Protein AF-A0A2N4YNP1-F1 (afdb_monomer)

pLDDT: mean 86.55, std 8.34, range [51.91, 95.19]

Solvent-accessible surface area (backbone atoms only — not comparable to full-atom values): 9401 Å² total; per-residue (Å²): 112,72,66,59,54,51,52,52,51,50,53,48,50,64,63,53,69,54,46,62,66,51,52,54,50,42,49,60,55,68,39,53,79,92,47,35,65,60,54,50,50,55,60,58,51,47,57,61,53,46,54,65,52,46,55,60,52,50,50,53,39,39,75,73,71,36,68,71,49,44,59,53,51,57,50,49,51,50,50,52,50,49,56,52,43,68,77,73,60,54,80,38,59,90,70,33,84,88,54,56,68,72,58,35,53,51,47,55,52,52,47,50,51,53,53,52,51,51,45,70,78,44,61,81,65,88,67,52,73,66,57,58,73,65,32,67,69,56,47,50,53,52,52,51,50,50,53,49,53,53,50,52,53,51,47,66,69,43,49,69,68,73,77,106

Secondary structure (DSSP, 8-state):
-HHHHHHHHHHHHHHHHTHHHHHHHHHHHHS-HHHHHHHHHHHHHHHHHHHHHHHHHHHHHHHHH-HHHHHHHHHHHHHHHHHHHHHH--SSGGG-TTS-HHHHHHHHHHHHHHHHHHHHHS------HHHHHH-HHHHHHHHHHHHHHHHHHHHHHHHHHH--

Structure (mmCIF, N/CA/C/O backbone):
data_AF-A0A2N4YNP1-F1
#
_entry.id   AF-A0A2N4YNP1-F1
#
loop_
_atom_site.group_PDB
_atom_site.id
_atom_site.type_symbol
_atom_site.label_atom_id
_atom_site.label_alt_id
_atom_site.label_comp_id
_atom_site.label_asym_id
_atom_site.label_entity_id
_atom_site.label_seq_id
_atom_site.pdbx_PDB_ins_code
_atom_site.Cartn_x
_atom_site.Cartn_y
_atom_site.Cartn_z
_atom_site.occupancy
_atom_site.B_iso_or_equiv
_atom_site.auth_seq_id
_atom_site.auth_comp_id
_atom_site.auth_asym_id
_atom_site.auth_atom_id
_atom_site.pdbx_PDB_model_num
ATOM 1 N N . HIS A 1 1 ? 13.996 14.855 -24.356 1.00 61.34 1 HIS A N 1
ATOM 2 C CA . HIS A 1 1 ? 13.942 13.523 -23.713 1.00 61.34 1 HIS A CA 1
ATOM 3 C C . HIS A 1 1 ? 13.985 13.562 -22.180 1.00 61.34 1 HIS A C 1
ATOM 5 O O . HIS A 1 1 ? 13.139 12.921 -21.575 1.00 61.34 1 HIS A O 1
ATOM 11 N N . GLN A 1 2 ? 14.869 14.330 -21.522 1.00 72.69 2 GLN A N 1
ATOM 12 C CA . GLN A 1 2 ? 14.947 14.364 -20.042 1.00 72.69 2 GLN A CA 1
ATOM 13 C C . GLN A 1 2 ? 13.649 14.828 -19.347 1.00 72.69 2 GLN A C 1
ATOM 15 O O . GLN A 1 2 ? 13.203 14.196 -18.394 1.00 72.69 2 GLN A O 1
ATOM 20 N N . TYR A 1 3 ? 12.981 15.860 -19.873 1.00 86.31 3 TYR A N 1
ATOM 21 C CA . TYR A 1 3 ? 11.706 16.338 -19.318 1.00 86.31 3 TYR A CA 1
ATOM 22 C C . TYR A 1 3 ? 10.556 15.326 -19.438 1.00 86.31 3 TYR A C 1
ATOM 24 O O . TYR A 1 3 ? 9.701 15.280 -18.565 1.00 86.31 3 TYR A O 1
ATOM 32 N N . GLN A 1 4 ? 10.548 14.479 -20.476 1.00 83.06 4 GLN A N 1
ATOM 33 C CA . GLN A 1 4 ? 9.508 13.455 -20.652 1.00 83.06 4 GLN A CA 1
ATOM 34 C C . GLN A 1 4 ? 9.578 12.404 -19.537 1.00 83.06 4 GLN A C 1
ATOM 36 O O . GLN A 1 4 ? 8.555 12.053 -18.961 1.00 83.06 4 GLN A O 1
ATOM 41 N N . LEU A 1 5 ? 10.787 11.959 -19.181 1.00 83.44 5 LEU A N 1
ATOM 42 C CA . LEU A 1 5 ? 10.996 11.012 -18.082 1.00 83.44 5 LEU A CA 1
ATOM 43 C C . LEU A 1 5 ? 10.641 11.623 -16.722 1.00 83.44 5 LEU A C 1
ATOM 45 O O . LEU A 1 5 ? 10.040 10.947 -15.893 1.00 83.44 5 LEU A O 1
ATOM 49 N N . LEU A 1 6 ? 10.969 12.901 -16.502 1.00 88.00 6 LEU A N 1
ATOM 50 C CA . LEU A 1 6 ? 10.609 13.609 -15.270 1.00 88.00 6 LEU A CA 1
ATOM 51 C C . LEU A 1 6 ? 9.091 13.730 -15.103 1.00 88.00 6 LEU A C 1
ATOM 53 O O . LEU A 1 6 ? 8.579 13.449 -14.023 1.00 88.00 6 LEU A O 1
ATOM 57 N N . VAL A 1 7 ? 8.373 14.096 -16.169 1.00 90.19 7 VAL A N 1
ATOM 58 C CA . VAL A 1 7 ? 6.905 14.187 -16.150 1.00 90.19 7 VAL A CA 1
ATOM 59 C C . VAL A 1 7 ? 6.278 12.822 -15.879 1.00 90.19 7 VAL A C 1
ATOM 61 O O . VAL A 1 7 ? 5.427 12.713 -15.001 1.00 90.19 7 VAL A O 1
ATOM 64 N N . LEU A 1 8 ? 6.729 11.770 -16.570 1.00 86.31 8 LEU A N 1
ATOM 65 C CA . LEU A 1 8 ? 6.234 10.411 -16.334 1.00 86.31 8 LEU A CA 1
ATOM 66 C C . LEU A 1 8 ? 6.476 9.961 -14.889 1.00 86.31 8 LEU A C 1
ATOM 68 O O . LEU A 1 8 ? 5.580 9.409 -14.259 1.00 86.31 8 LEU A O 1
ATOM 72 N N . ARG A 1 9 ? 7.659 10.249 -14.337 1.00 87.50 9 ARG A N 1
ATOM 73 C CA . ARG A 1 9 ? 8.010 9.897 -12.956 1.00 87.50 9 ARG A CA 1
ATOM 74 C C . ARG A 1 9 ? 7.192 10.676 -11.928 1.00 87.50 9 ARG A C 1
ATOM 76 O O . ARG A 1 9 ? 6.829 10.119 -10.898 1.00 87.50 9 ARG A O 1
ATOM 83 N N . PHE A 1 10 ? 6.878 11.938 -12.212 1.00 90.19 10 PHE A N 1
ATOM 84 C CA . PHE A 1 10 ? 5.992 12.738 -11.373 1.00 90.19 10 PHE A CA 1
ATOM 85 C C . PHE A 1 10 ? 4.567 12.177 -11.365 1.00 90.19 10 PHE A C 1
ATOM 87 O O . PHE A 1 10 ? 4.009 11.971 -10.292 1.00 90.19 10 PHE A O 1
ATOM 94 N N . ILE A 1 11 ? 4.001 11.880 -12.540 1.00 90.38 11 ILE A N 1
ATOM 95 C CA . ILE A 1 11 ? 2.654 11.301 -12.654 1.00 90.38 11 ILE A CA 1
ATOM 96 C C . ILE A 1 11 ? 2.590 9.966 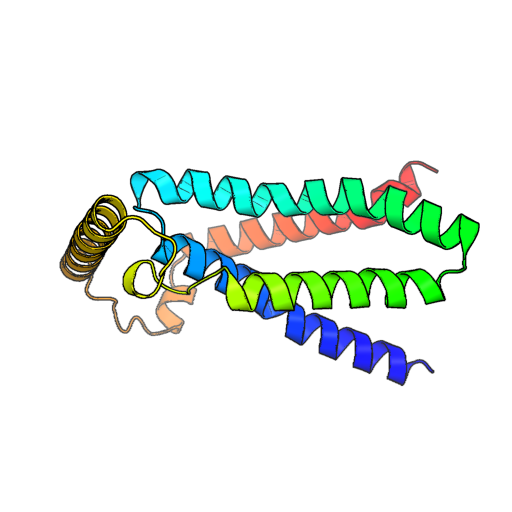-11.914 1.00 90.38 11 ILE A C 1
ATOM 98 O O . ILE A 1 11 ? 1.686 9.771 -11.110 1.00 90.38 11 ILE A O 1
ATOM 102 N N . LEU A 1 12 ? 3.582 9.094 -12.123 1.00 87.38 12 LEU A N 1
ATOM 103 C CA . LEU A 1 12 ? 3.664 7.811 -11.430 1.00 87.38 12 LEU A CA 1
ATOM 104 C C . LEU A 1 12 ? 3.684 7.999 -9.907 1.00 87.38 12 LEU A C 1
ATOM 106 O O . LEU A 1 12 ? 2.890 7.383 -9.206 1.00 87.38 12 LEU A O 1
ATOM 110 N N . GLY A 1 13 ? 4.520 8.911 -9.401 1.00 86.94 13 GLY A N 1
ATOM 111 C CA . GLY A 1 13 ? 4.590 9.194 -7.967 1.00 86.94 13 GLY A CA 1
ATOM 112 C C . GLY A 1 13 ? 3.275 9.724 -7.388 1.00 86.94 13 GLY A C 1
ATOM 113 O O . GLY A 1 13 ? 2.882 9.330 -6.292 1.00 86.94 13 GLY A O 1
ATOM 114 N N . VAL A 1 14 ? 2.562 10.580 -8.125 1.00 89.00 14 VAL A N 1
ATOM 115 C CA . VAL A 1 14 ? 1.234 11.069 -7.717 1.00 89.00 14 VAL A CA 1
ATOM 116 C C . VAL A 1 14 ? 0.208 9.933 -7.703 1.00 89.00 14 VAL A C 1
ATOM 118 O O . VAL A 1 14 ? -0.598 9.860 -6.777 1.00 89.00 14 VAL A O 1
ATOM 121 N N . SER A 1 15 ? 0.245 9.037 -8.690 1.00 85.50 15 SER A N 1
ATOM 122 C CA . SER A 1 15 ? -0.650 7.878 -8.761 1.00 85.50 15 SER A CA 1
ATOM 123 C C . SER A 1 15 ? -0.394 6.864 -7.640 1.00 85.50 15 SER A C 1
ATOM 125 O O . SER A 1 15 ? -1.346 6.375 -7.036 1.00 85.50 15 SER A O 1
ATOM 127 N N . GLU A 1 16 ? 0.866 6.568 -7.324 1.00 86.06 16 GLU A N 1
ATOM 128 C CA . GLU A 1 16 ? 1.235 5.569 -6.310 1.00 86.06 16 GLU A CA 1
ATOM 129 C C . GLU A 1 16 ? 1.111 6.093 -4.874 1.00 86.06 16 GLU A C 1
ATOM 131 O O . GLU A 1 16 ? 0.778 5.334 -3.963 1.00 86.06 16 GLU A O 1
ATOM 136 N N . GLY A 1 17 ? 1.329 7.394 -4.649 1.00 85.06 17 GLY A N 1
ATOM 137 C CA . GLY A 1 17 ? 1.402 7.966 -3.300 1.00 85.06 17 GLY A CA 1
ATOM 138 C C . GLY A 1 17 ? 0.134 7.779 -2.459 1.00 85.06 17 GLY A C 1
ATOM 139 O O . GLY A 1 17 ? 0.210 7.659 -1.236 1.00 85.06 17 GLY A O 1
ATOM 140 N N . GLY A 1 18 ? -1.036 7.716 -3.100 1.00 84.94 18 GLY A N 1
ATOM 141 C CA . GLY A 1 18 ? -2.316 7.482 -2.427 1.00 84.94 18 GLY A CA 1
ATOM 142 C C . GLY A 1 18 ? -2.671 6.008 -2.222 1.00 84.94 18 GLY A C 1
ATOM 143 O O . GLY A 1 18 ? -3.587 5.708 -1.460 1.00 84.94 18 GLY A O 1
ATOM 144 N N . MET A 1 19 ? -1.969 5.075 -2.868 1.00 87.00 19 MET A N 1
ATOM 145 C CA . MET A 1 19 ? -2.391 3.674 -2.932 1.00 87.00 19 MET A CA 1
ATOM 146 C C . MET A 1 19 ? -2.403 3.010 -1.553 1.00 87.00 19 MET A C 1
ATOM 148 O O . MET A 1 19 ? -3.399 2.407 -1.159 1.00 87.00 19 MET A O 1
ATOM 152 N N . LEU A 1 20 ? -1.318 3.150 -0.790 1.00 86.69 20 LEU A N 1
ATOM 153 C CA . LEU A 1 20 ? -1.200 2.508 0.516 1.00 86.69 20 LEU A CA 1
ATOM 154 C C . LEU A 1 20 ? -2.257 2.982 1.534 1.00 86.69 20 LEU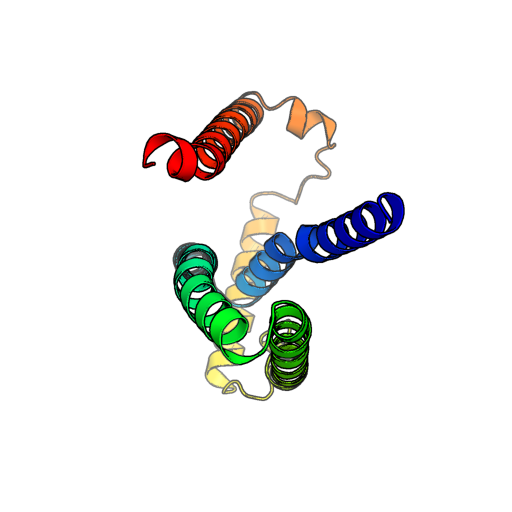 A C 1
ATOM 156 O O . LEU A 1 20 ? -2.930 2.124 2.110 1.00 86.69 20 LEU A O 1
ATOM 160 N N . PRO A 1 21 ? -2.472 4.295 1.762 1.00 87.50 21 PRO A N 1
ATOM 161 C CA . PRO A 1 21 ? -3.517 4.736 2.684 1.00 87.50 21 PRO A CA 1
ATOM 162 C C . PRO A 1 21 ? -4.926 4.361 2.202 1.00 87.50 21 PRO A C 1
ATOM 164 O O . PRO A 1 21 ? -5.778 4.059 3.039 1.00 87.50 21 PRO A O 1
ATOM 167 N N . VAL A 1 22 ? -5.173 4.317 0.886 1.00 89.75 22 VAL A N 1
ATOM 168 C CA . VAL A 1 22 ? -6.451 3.844 0.326 1.00 89.75 22 VAL A CA 1
ATOM 169 C C . VAL A 1 22 ? -6.677 2.372 0.667 1.00 89.75 22 VAL A C 1
ATOM 171 O O . VAL A 1 22 ? -7.708 2.042 1.250 1.00 89.75 22 VAL A O 1
ATOM 174 N N . VAL A 1 23 ? -5.701 1.499 0.403 1.00 90.31 23 VAL A N 1
ATOM 175 C CA . VAL A 1 23 ? -5.812 0.059 0.697 1.00 90.31 23 VAL A CA 1
ATOM 176 C C . VAL A 1 23 ? -5.997 -0.188 2.193 1.00 90.31 23 VAL A C 1
ATOM 178 O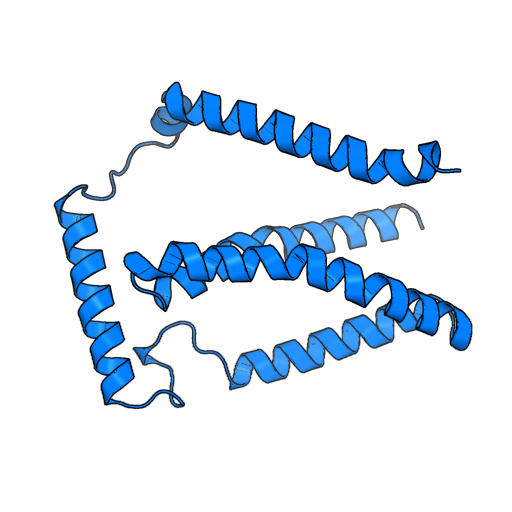 O . VAL A 1 23 ? -6.893 -0.934 2.582 1.00 90.31 23 VAL A O 1
ATOM 181 N N . LEU A 1 24 ? -5.213 0.470 3.052 1.00 90.12 24 LEU A N 1
ATOM 182 C CA . LEU A 1 24 ? -5.352 0.325 4.506 1.00 90.12 24 LEU A CA 1
ATOM 183 C C . LEU A 1 24 ? -6.725 0.800 5.002 1.00 90.12 24 LEU A C 1
ATOM 185 O O . LEU A 1 24 ? -7.318 0.171 5.880 1.00 90.12 24 LEU A O 1
ATOM 189 N N . THR A 1 25 ? -7.263 1.869 4.411 1.00 89.69 25 THR A N 1
ATOM 190 C CA . THR A 1 25 ? -8.615 2.347 4.725 1.00 89.69 25 THR A CA 1
ATOM 191 C C . THR A 1 25 ? -9.670 1.335 4.287 1.00 89.69 25 THR A C 1
ATOM 193 O O . THR A 1 25 ? -10.558 1.014 5.078 1.00 89.69 25 THR A O 1
ATOM 196 N N . MET A 1 26 ? -9.561 0.779 3.077 1.00 90.69 26 MET A N 1
ATOM 197 C CA . MET A 1 26 ? -10.464 -0.278 2.608 1.00 90.69 26 MET A CA 1
ATOM 198 C C . MET A 1 26 ? -10.428 -1.487 3.544 1.00 90.69 26 MET A C 1
ATOM 200 O O . MET A 1 26 ? -11.473 -1.934 4.001 1.00 90.69 26 MET A O 1
ATOM 204 N N . VAL A 1 27 ? -9.245 -1.965 3.931 1.00 91.44 27 VAL A N 1
ATOM 205 C CA . VAL A 1 27 ? -9.112 -3.086 4.876 1.00 91.44 27 VAL A CA 1
ATOM 206 C C . VAL A 1 27 ? -9.752 -2.750 6.230 1.00 91.44 27 VAL A C 1
ATOM 208 O O . VAL A 1 27 ? -10.516 -3.552 6.764 1.00 91.44 27 VAL A O 1
ATOM 211 N N . SER A 1 28 ? -9.551 -1.539 6.754 1.00 88.94 28 SER A N 1
ATOM 212 C CA . SER A 1 28 ? -10.191 -1.100 8.007 1.00 88.94 28 SER A CA 1
ATOM 213 C C . SER A 1 28 ? -11.721 -1.011 7.942 1.00 88.94 28 SER A C 1
ATOM 215 O O . SER A 1 28 ? -12.392 -1.073 8.970 1.00 88.94 28 SER A O 1
ATOM 217 N N . ASN A 1 29 ? -12.295 -0.882 6.742 1.00 89.56 29 ASN A N 1
ATOM 218 C CA . ASN A 1 29 ? -13.744 -0.886 6.539 1.00 89.56 29 ASN A CA 1
ATOM 219 C C . ASN A 1 29 ? -14.345 -2.294 6.505 1.00 89.56 29 ASN A C 1
ATOM 221 O O . ASN A 1 29 ? -15.567 -2.416 6.592 1.00 89.56 29 ASN A O 1
ATOM 225 N N . TRP A 1 30 ? -13.516 -3.325 6.361 1.00 90.00 30 TRP A N 1
ATOM 226 C CA . TRP A 1 30 ? -13.945 -4.707 6.162 1.00 90.00 30 TRP A CA 1
ATOM 227 C C . TRP A 1 30 ? -13.597 -5.629 7.333 1.00 90.00 30 TRP A C 1
ATOM 229 O O . TRP A 1 30 ? -14.324 -6.591 7.572 1.00 90.00 30 TRP A O 1
ATOM 239 N N . PHE A 1 31 ? -12.534 -5.332 8.086 1.00 91.00 31 PHE A N 1
ATOM 240 C CA . PHE A 1 31 ? -12.044 -6.191 9.166 1.00 91.00 31 PHE A CA 1
ATOM 241 C C . PHE A 1 31 ? -12.256 -5.571 10.556 1.00 91.00 31 PHE A C 1
ATOM 243 O O . PHE A 1 31 ? -11.872 -4.417 10.762 1.00 91.00 31 PHE A O 1
ATOM 250 N N . PRO A 1 32 ? -12.797 -6.332 11.531 1.00 90.06 32 PRO A N 1
ATOM 251 C CA . PRO A 1 32 ? -12.839 -5.924 12.935 1.00 90.06 32 PRO A CA 1
ATOM 252 C C . PRO A 1 32 ? -11.441 -5.700 13.519 1.00 90.06 32 PRO A C 1
ATOM 254 O O . PRO A 1 32 ? -10.460 -6.308 13.076 1.00 90.06 32 PRO A O 1
ATOM 257 N N . GLU A 1 33 ? -11.342 -4.897 14.576 1.00 87.12 33 GLU A N 1
ATOM 258 C CA . GLU A 1 33 ? -10.067 -4.493 15.191 1.00 87.12 33 GLU A CA 1
ATOM 259 C C . GLU A 1 33 ? -9.174 -5.676 15.598 1.00 87.12 33 GLU A C 1
ATOM 261 O O . GLU A 1 33 ? -7.955 -5.635 15.419 1.00 87.12 33 GLU A O 1
ATOM 266 N N . LYS A 1 34 ? -9.782 -6.772 16.063 1.00 88.38 34 LYS A N 1
ATOM 267 C CA . LYS A 1 34 ? -9.072 -8.004 16.451 1.00 88.38 34 LYS A CA 1
ATOM 268 C C . LYS A 1 34 ? -8.333 -8.677 15.293 1.00 88.38 34 LYS A C 1
ATOM 270 O O . LYS A 1 34 ? -7.345 -9.370 15.522 1.00 88.38 34 LYS A O 1
ATOM 275 N N . GLU A 1 35 ? -8.808 -8.498 14.065 1.0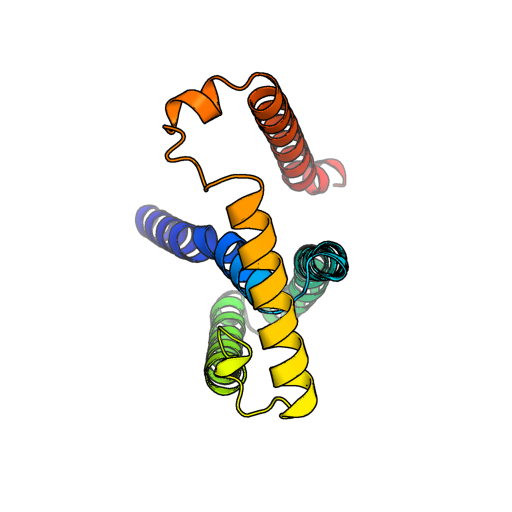0 90.31 35 GLU A N 1
ATOM 276 C CA . GLU A 1 35 ? -8.249 -9.136 12.869 1.00 90.31 35 GLU A CA 1
ATOM 277 C C . GLU A 1 35 ? -7.494 -8.157 11.967 1.00 90.31 35 GLU A C 1
ATOM 279 O O . GLU A 1 35 ? -6.692 -8.581 11.130 1.00 90.31 35 GLU A O 1
ATOM 284 N N . LEU A 1 36 ? -7.694 -6.853 12.176 1.00 90.19 36 LEU A N 1
ATOM 285 C CA . LEU A 1 36 ? -7.126 -5.785 11.361 1.00 90.19 36 LEU A CA 1
ATOM 286 C C . LEU A 1 36 ? -5.594 -5.849 11.284 1.00 90.19 36 LEU A C 1
ATOM 288 O O . LEU A 1 36 ? -5.019 -5.663 10.215 1.00 90.19 36 LEU A O 1
ATOM 292 N N . GLY A 1 37 ? -4.923 -6.180 12.393 1.00 89.50 37 GLY A N 1
ATOM 293 C CA . GLY A 1 37 ? -3.466 -6.346 12.414 1.00 89.50 37 GLY A CA 1
ATOM 294 C C . GLY A 1 37 ? -2.978 -7.465 11.487 1.00 89.50 37 GLY A C 1
ATOM 295 O O . GLY A 1 37 ? -2.003 -7.288 10.758 1.00 89.50 37 GLY A O 1
ATOM 296 N N . ARG A 1 38 ? -3.692 -8.598 11.454 1.00 91.81 38 ARG A N 1
ATOM 297 C CA . ARG A 1 38 ? -3.379 -9.725 10.563 1.00 91.81 38 ARG A CA 1
ATOM 298 C C . ARG A 1 38 ? -3.665 -9.369 9.106 1.00 91.81 38 ARG A C 1
ATOM 300 O O . ARG A 1 38 ? -2.849 -9.675 8.243 1.00 91.81 38 ARG A O 1
ATOM 307 N N . ALA A 1 39 ? -4.783 -8.698 8.837 1.00 92.06 39 ALA A N 1
ATOM 308 C CA . ALA A 1 39 ? -5.125 -8.242 7.492 1.00 92.06 39 ALA A CA 1
ATOM 309 C C . ALA A 1 39 ? -4.075 -7.256 6.944 1.00 92.06 39 ALA A C 1
ATOM 311 O O . ALA A 1 39 ? -3.590 -7.426 5.826 1.00 92.06 39 ALA A O 1
ATOM 312 N N . ASN A 1 40 ? -3.631 -6.296 7.759 1.00 91.44 40 ASN A N 1
ATOM 313 C CA . ASN A 1 40 ? -2.564 -5.365 7.385 1.00 91.44 40 ASN A CA 1
ATOM 314 C C . ASN A 1 40 ? -1.226 -6.078 7.141 1.00 91.44 40 ASN A C 1
ATOM 316 O O . ASN A 1 40 ? -0.509 -5.717 6.211 1.00 91.44 40 ASN A O 1
ATOM 320 N N . ALA A 1 41 ? -0.895 -7.109 7.925 1.00 91.12 41 ALA A N 1
ATOM 321 C CA . ALA A 1 41 ? 0.303 -7.911 7.684 1.00 91.12 41 ALA A CA 1
ATOM 322 C C . ALA A 1 41 ? 0.261 -8.599 6.309 1.00 91.12 41 ALA A C 1
ATOM 324 O O . ALA A 1 41 ? 1.254 -8.562 5.585 1.00 91.12 41 ALA A O 1
ATOM 325 N N . PHE A 1 42 ? -0.891 -9.149 5.907 1.00 92.00 42 PHE A N 1
ATOM 326 C CA . PHE A 1 42 ? -1.066 -9.703 4.560 1.00 92.00 42 PHE A CA 1
ATOM 327 C C . PHE A 1 42 ? -0.894 -8.645 3.465 1.00 92.00 42 PHE A C 1
ATOM 329 O O . PHE A 1 42 ? -0.206 -8.913 2.483 1.00 92.00 42 PHE A O 1
ATOM 336 N N . VAL A 1 43 ? -1.440 -7.433 3.643 1.00 90.88 43 VAL A N 1
ATOM 337 C CA . VAL A 1 43 ? -1.229 -6.321 2.694 1.00 90.88 43 VAL A CA 1
ATOM 338 C C . VAL A 1 43 ? 0.260 -6.030 2.509 1.00 90.88 43 VAL A C 1
ATOM 340 O O . VAL A 1 43 ? 0.735 -5.912 1.382 1.00 90.88 43 VAL A O 1
ATOM 343 N N . MET A 1 44 ? 1.012 -5.964 3.609 1.00 89.75 44 MET A N 1
ATOM 344 C CA . MET A 1 44 ? 2.449 -5.679 3.574 1.00 89.75 44 MET A CA 1
ATOM 345 C C . MET A 1 44 ? 3.260 -6.809 2.930 1.00 89.75 44 MET A C 1
ATOM 347 O O . MET A 1 44 ? 4.261 -6.536 2.272 1.00 89.75 44 MET A O 1
ATOM 351 N N . MET A 1 45 ? 2.826 -8.068 3.058 1.00 91.94 45 MET A N 1
ATOM 352 C CA . MET A 1 45 ? 3.485 -9.216 2.419 1.00 91.94 45 MET A CA 1
ATOM 353 C C . MET A 1 45 ? 3.417 -9.180 0.888 1.00 91.94 45 MET A C 1
ATOM 355 O O . MET A 1 45 ? 4.291 -9.748 0.233 1.00 91.94 45 MET A O 1
ATOM 359 N N . PHE A 1 46 ? 2.432 -8.501 0.291 1.00 89.12 46 PHE A N 1
ATOM 360 C CA . PHE A 1 46 ? 2.352 -8.409 -1.168 1.00 89.12 46 PHE A CA 1
ATOM 361 C C . PHE A 1 46 ? 3.498 -7.606 -1.786 1.00 89.12 46 PHE A C 1
ATOM 363 O O . PHE A 1 46 ? 3.867 -7.893 -2.920 1.00 89.12 46 PHE A O 1
ATOM 370 N N . ALA A 1 47 ? 4.101 -6.655 -1.065 1.00 86.50 47 ALA A N 1
ATOM 371 C CA . ALA A 1 47 ? 5.225 -5.873 -1.581 1.00 86.50 47 ALA A CA 1
ATOM 372 C C . ALA A 1 47 ? 6.454 -6.747 -1.935 1.00 86.50 47 ALA A C 1
ATOM 374 O O . ALA A 1 47 ? 6.875 -6.729 -3.096 1.00 86.50 47 ALA A O 1
ATOM 375 N N . PRO A 1 48 ? 7.014 -7.564 -1.015 1.00 88.44 48 PRO A N 1
ATOM 376 C CA . PRO A 1 48 ? 8.129 -8.447 -1.352 1.00 88.44 48 PRO A CA 1
ATOM 377 C C . PRO A 1 48 ? 7.728 -9.557 -2.330 1.00 88.44 48 PRO A C 1
ATOM 379 O O . PRO A 1 48 ? 8.512 -9.881 -3.219 1.00 88.44 48 PRO A O 1
ATOM 382 N N . LEU A 1 49 ? 6.515 -10.112 -2.223 1.00 91.19 49 LEU A N 1
ATOM 383 C CA . LEU A 1 49 ? 6.036 -11.136 -3.161 1.00 91.19 49 LEU A CA 1
ATOM 384 C C . LEU A 1 49 ? 5.924 -10.596 -4.589 1.00 91.19 49 LEU A C 1
ATOM 386 O O . LEU A 1 49 ? 6.347 -11.261 -5.532 1.00 91.19 49 LEU A O 1
ATOM 390 N N . GLY A 1 50 ? 5.406 -9.376 -4.740 1.00 88.56 50 GLY A N 1
ATOM 391 C CA . GLY A 1 50 ? 5.361 -8.668 -6.011 1.00 88.56 50 GLY A CA 1
ATOM 392 C C . GLY A 1 50 ? 6.761 -8.511 -6.587 1.00 88.56 50 GLY A C 1
ATOM 393 O O . GLY A 1 50 ? 7.009 -8.960 -7.696 1.00 88.56 50 GLY A O 1
ATOM 394 N N . GLY A 1 51 ? 7.713 -7.990 -5.807 1.00 86.56 51 GLY A N 1
ATOM 395 C CA . GLY A 1 51 ? 9.106 -7.864 -6.250 1.00 86.56 51 GLY A CA 1
ATOM 396 C C . GLY A 1 51 ? 9.738 -9.194 -6.689 1.00 86.56 51 GLY A C 1
ATOM 397 O O . GLY A 1 51 ? 10.389 -9.254 -7.733 1.00 86.56 51 GLY A O 1
ATOM 398 N N . MET A 1 52 ? 9.502 -10.271 -5.933 1.00 90.94 52 MET A N 1
ATOM 399 C CA . MET A 1 52 ? 10.008 -11.615 -6.243 1.00 90.94 52 MET A CA 1
ATOM 400 C C . MET A 1 52 ? 9.435 -12.194 -7.540 1.00 90.94 52 MET A C 1
ATOM 402 O O . MET A 1 52 ? 10.152 -12.893 -8.251 1.00 90.94 52 MET A O 1
ATOM 406 N N . LEU A 1 53 ? 8.162 -11.929 -7.846 1.00 90.56 53 LEU A N 1
ATOM 407 C CA . LEU A 1 53 ? 7.505 -12.423 -9.060 1.00 90.56 53 LEU A CA 1
ATOM 408 C C . LEU A 1 53 ? 7.789 -11.532 -10.270 1.00 90.56 53 LEU A C 1
ATOM 410 O O . LEU A 1 53 ? 8.038 -12.042 -11.362 1.00 90.56 53 LEU A O 1
ATOM 414 N N . THR A 1 54 ? 7.791 -10.214 -10.080 1.00 89.31 54 THR A N 1
ATOM 415 C CA . THR A 1 54 ? 8.009 -9.246 -11.154 1.00 89.31 54 THR A CA 1
ATOM 416 C C . THR A 1 54 ? 9.413 -9.385 -11.731 1.00 89.31 54 THR A C 1
ATOM 418 O O . THR A 1 54 ? 9.550 -9.441 -12.946 1.00 89.31 54 THR A O 1
ATOM 421 N N . ALA A 1 55 ? 10.460 -9.559 -10.915 1.00 87.31 55 ALA A N 1
ATOM 422 C CA . ALA A 1 55 ? 11.833 -9.611 -11.432 1.00 87.31 55 ALA A CA 1
ATOM 423 C C . ALA A 1 55 ? 12.089 -10.733 -12.479 1.00 87.31 55 ALA A C 1
ATOM 425 O O . ALA A 1 55 ? 12.587 -10.417 -13.565 1.00 87.31 55 ALA A O 1
ATOM 426 N N . PRO A 1 56 ? 11.728 -12.014 -12.246 1.00 91.38 56 PRO A N 1
ATOM 427 C CA . PRO A 1 56 ? 11.836 -13.063 -13.263 1.00 91.38 56 PRO A CA 1
ATOM 428 C C . PRO A 1 56 ? 10.922 -12.841 -14.470 1.00 91.38 56 PRO A C 1
ATOM 430 O O . PRO A 1 56 ? 11.342 -13.084 -15.602 1.00 91.38 56 PRO A O 1
ATOM 433 N N . VAL A 1 57 ? 9.689 -12.374 -14.245 1.00 91.62 57 VAL A N 1
ATOM 434 C CA . VAL A 1 57 ? 8.711 -12.130 -15.317 1.00 91.62 57 VAL A CA 1
ATOM 435 C C . VAL A 1 57 ? 9.211 -11.033 -16.253 1.00 91.62 57 VAL A C 1
ATOM 437 O O . VAL A 1 57 ? 9.285 -11.246 -17.464 1.00 91.62 57 VAL A O 1
ATOM 440 N N . SER A 1 58 ? 9.642 -9.899 -15.704 1.00 90.75 58 SER A N 1
ATOM 441 C CA . SER A 1 58 ? 10.250 -8.807 -16.460 1.00 90.75 58 SER A CA 1
ATOM 442 C C . SER A 1 58 ? 11.504 -9.278 -17.205 1.00 90.75 58 SER A C 1
ATOM 444 O O . SER A 1 58 ? 11.673 -8.958 -18.381 1.00 90.75 58 SER A O 1
ATOM 446 N N . GLY A 1 59 ? 12.359 -10.088 -16.566 1.00 90.38 59 GLY A N 1
ATOM 447 C CA . GLY A 1 59 ? 13.550 -10.664 -17.198 1.00 90.38 59 GLY A CA 1
ATOM 448 C C . GLY A 1 59 ? 13.226 -11.556 -18.402 1.00 90.38 59 GLY A C 1
ATOM 449 O O . GLY A 1 59 ? 13.849 -11.419 -19.455 1.00 90.38 59 GLY A O 1
ATOM 450 N N . ALA A 1 60 ? 12.216 -12.420 -18.280 1.00 92.00 60 ALA A N 1
ATOM 451 C CA . ALA A 1 60 ? 11.759 -13.286 -19.365 1.00 92.00 60 ALA A CA 1
ATOM 452 C C . ALA A 1 60 ? 11.161 -12.488 -20.536 1.00 92.00 60 ALA A C 1
ATOM 454 O O . ALA A 1 60 ? 11.453 -12.785 -21.695 1.00 92.00 60 ALA A O 1
ATOM 455 N N . ILE A 1 61 ? 10.370 -11.447 -20.247 1.00 92.88 61 ILE A N 1
ATOM 456 C CA . ILE A 1 61 ? 9.789 -10.568 -21.274 1.00 92.88 61 ILE A CA 1
ATOM 457 C C . ILE A 1 61 ? 10.893 -9.837 -22.041 1.00 92.88 61 ILE A C 1
ATOM 459 O O . ILE A 1 61 ? 10.886 -9.840 -23.272 1.00 92.88 61 ILE A O 1
ATOM 463 N N . ILE A 1 62 ? 11.860 -9.246 -21.332 1.00 93.31 62 ILE A N 1
ATOM 464 C CA . ILE A 1 62 ? 12.978 -8.527 -21.957 1.00 93.31 62 ILE A CA 1
ATOM 465 C C . ILE A 1 62 ? 13.790 -9.468 -22.851 1.00 93.31 62 ILE A C 1
ATOM 467 O O . ILE A 1 62 ? 14.122 -9.093 -23.973 1.00 93.31 62 ILE A O 1
ATOM 471 N N . ALA A 1 63 ? 14.072 -10.689 -22.384 1.00 91.56 63 ALA A N 1
ATOM 472 C CA . ALA A 1 63 ? 14.842 -11.673 -23.140 1.00 91.56 63 ALA A CA 1
ATOM 473 C C . ALA A 1 63 ? 14.146 -12.129 -24.436 1.00 91.56 63 ALA A C 1
ATOM 475 O O . ALA A 1 63 ? 14.829 -12.458 -25.404 1.00 91.56 63 ALA A O 1
ATOM 476 N N . ALA A 1 64 ? 12.810 -12.157 -24.462 1.00 93.06 64 ALA A N 1
ATOM 477 C CA . ALA A 1 64 ? 12.040 -12.658 -25.600 1.00 93.06 64 ALA A CA 1
ATOM 478 C C . ALA A 1 64 ? 11.561 -11.569 -26.576 1.00 93.06 64 ALA A C 1
ATOM 480 O O . ALA A 1 64 ? 11.490 -11.829 -27.776 1.00 93.06 64 ALA A O 1
ATOM 481 N N . LEU A 1 65 ? 11.176 -10.384 -26.083 1.00 85.88 65 LEU A N 1
ATOM 482 C CA . LEU A 1 65 ? 10.361 -9.430 -26.850 1.00 85.88 65 LEU A CA 1
ATOM 483 C C . LEU A 1 65 ? 10.899 -7.994 -26.915 1.00 85.88 65 LEU A C 1
ATOM 485 O O . LEU A 1 65 ? 10.471 -7.292 -27.826 1.00 85.88 65 LEU A O 1
ATOM 489 N N . ASP A 1 66 ? 11.822 -7.580 -26.030 1.00 91.31 66 ASP A N 1
ATOM 490 C CA . ASP A 1 66 ? 12.322 -6.200 -25.790 1.00 91.31 66 ASP A CA 1
ATOM 491 C C . ASP A 1 66 ? 11.682 -5.483 -24.576 1.00 91.31 66 ASP A C 1
ATOM 493 O O . ASP A 1 66 ? 10.563 -5.770 -24.148 1.00 91.31 66 ASP A O 1
ATOM 497 N N . TRP A 1 67 ? 12.387 -4.491 -24.022 1.00 89.88 67 TRP A N 1
ATOM 498 C CA . TRP A 1 67 ? 11.984 -3.724 -22.834 1.00 89.88 67 TRP A CA 1
ATOM 499 C C . TRP A 1 67 ? 10.691 -2.927 -23.033 1.00 89.88 67 TRP A C 1
ATOM 501 O O . TRP A 1 67 ? 9.979 -2.639 -22.074 1.00 89.88 67 TRP A O 1
ATOM 511 N N . ARG A 1 68 ? 10.353 -2.568 -24.276 1.00 91.25 68 ARG A N 1
ATOM 512 C CA . ARG A 1 68 ? 9.116 -1.835 -24.595 1.00 91.25 68 ARG A CA 1
ATOM 513 C C . ARG A 1 68 ? 7.875 -2.671 -24.290 1.00 91.25 68 ARG A C 1
ATOM 515 O O . ARG A 1 68 ? 6.863 -2.125 -23.858 1.00 91.25 68 ARG A O 1
ATOM 522 N N . TRP A 1 69 ? 7.960 -3.986 -24.495 1.00 91.81 69 TRP A N 1
ATOM 523 C CA . TRP A 1 69 ? 6.856 -4.910 -24.245 1.00 91.81 69 TRP A CA 1
ATOM 524 C C . TRP A 1 69 ? 6.586 -5.123 -22.765 1.00 91.81 69 TRP A C 1
ATOM 526 O O . TRP A 1 69 ? 5.444 -5.396 -22.416 1.00 91.81 69 TRP A O 1
ATOM 536 N N . LEU A 1 70 ? 7.578 -4.915 -21.897 1.00 90.56 70 LEU A N 1
ATOM 537 C CA . LEU A 1 70 ? 7.380 -4.917 -20.449 1.00 90.56 70 LEU A CA 1
ATOM 538 C C . LEU A 1 70 ? 6.309 -3.894 -20.059 1.00 90.56 70 LEU A C 1
ATOM 540 O O . LEU A 1 70 ? 5.309 -4.255 -19.450 1.00 90.56 70 LEU A O 1
ATOM 544 N N . PHE A 1 71 ? 6.445 -2.647 -20.519 1.00 87.81 71 PHE A N 1
ATOM 545 C CA . PHE A 1 71 ? 5.467 -1.592 -20.237 1.00 87.81 71 PHE A CA 1
ATOM 546 C C . PHE A 1 71 ? 4.074 -1.900 -20.798 1.00 87.81 71 PHE A C 1
ATOM 548 O O . PHE A 1 71 ? 3.070 -1.595 -20.157 1.00 87.81 71 PHE A O 1
ATOM 555 N N . ILE A 1 72 ? 4.000 -2.501 -21.989 1.00 91.75 72 ILE A N 1
ATOM 556 C CA . ILE A 1 72 ? 2.722 -2.840 -22.629 1.00 91.75 72 ILE A CA 1
ATOM 557 C C . ILE A 1 72 ? 2.035 -3.986 -21.883 1.00 91.75 72 ILE A C 1
ATOM 559 O O . ILE A 1 72 ? 0.851 -3.886 -21.577 1.00 91.75 72 ILE A O 1
ATOM 563 N N . ILE A 1 73 ? 2.763 -5.063 -21.585 1.00 92.00 73 ILE A N 1
ATOM 564 C CA . ILE A 1 73 ? 2.219 -6.263 -20.943 1.00 92.00 73 ILE A CA 1
ATOM 565 C C . ILE A 1 73 ? 1.847 -5.966 -19.492 1.00 92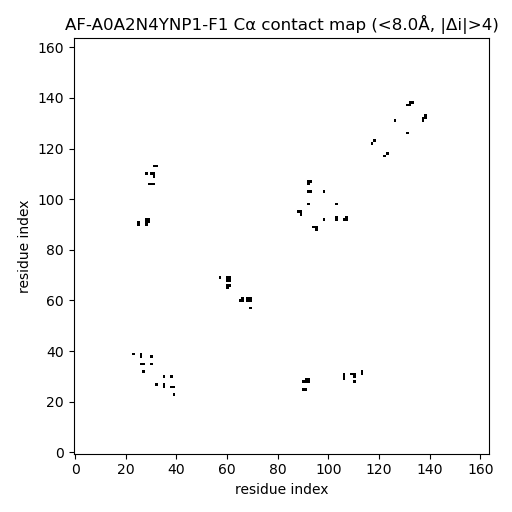.00 73 ILE A C 1
ATOM 567 O O . ILE A 1 73 ? 0.725 -6.264 -19.091 1.00 92.00 73 ILE A O 1
ATOM 571 N N . GLU A 1 74 ? 2.737 -5.344 -18.716 1.00 89.69 74 GLU A N 1
ATOM 572 C CA . GLU A 1 74 ? 2.456 -4.998 -17.318 1.00 89.69 74 GLU A CA 1
ATOM 573 C C . GLU A 1 74 ? 1.338 -3.952 -17.214 1.00 89.69 74 GLU A C 1
ATOM 575 O O . GLU A 1 74 ? 0.445 -4.077 -16.373 1.00 89.69 74 GLU A O 1
ATOM 580 N N . GLY A 1 75 ? 1.318 -2.964 -18.116 1.00 90.19 75 GLY A N 1
ATOM 581 C CA . GLY A 1 75 ? 0.240 -1.979 -18.193 1.00 90.19 75 GLY A CA 1
ATOM 582 C C . GLY A 1 75 ? -1.109 -2.608 -18.548 1.00 90.19 75 GLY A C 1
ATOM 583 O O . GLY A 1 75 ? -2.116 -2.323 -17.898 1.00 90.19 75 GLY A O 1
ATOM 584 N N . LEU A 1 76 ? -1.143 -3.508 -19.535 1.00 94.25 76 LEU A N 1
ATOM 585 C CA . LEU A 1 76 ? -2.368 -4.203 -19.932 1.00 94.25 76 LEU A CA 1
ATOM 586 C C . LEU A 1 76 ? -2.867 -5.145 -18.833 1.00 94.25 76 LEU A C 1
ATOM 588 O O . LEU A 1 76 ? -4.061 -5.160 -18.541 1.00 94.25 76 LEU A O 1
ATOM 592 N N . LEU A 1 77 ? -1.967 -5.894 -18.194 1.00 92.25 77 LEU A N 1
ATOM 593 C CA . LEU A 1 77 ? -2.309 -6.757 -17.067 1.00 92.25 77 LEU A CA 1
ATOM 594 C C . LEU A 1 77 ? -2.904 -5.939 -15.915 1.00 92.25 77 LEU A C 1
ATOM 596 O O . LEU A 1 77 ? -3.931 -6.323 -15.359 1.00 92.25 77 LEU A O 1
ATOM 600 N N . SER A 1 78 ? -2.320 -4.776 -15.619 1.00 91.00 78 SER A N 1
ATOM 601 C CA . SER A 1 78 ? -2.834 -3.853 -14.602 1.00 91.00 78 SER A CA 1
ATOM 602 C C . SER A 1 78 ? -4.234 -3.338 -14.945 1.00 91.00 78 SER A C 1
ATOM 604 O O . SER A 1 78 ? -5.093 -3.276 -14.069 1.00 91.00 78 SER A O 1
ATOM 606 N N . LEU A 1 79 ? -4.505 -3.028 -16.218 1.00 94.31 79 LEU A N 1
ATOM 607 C CA . LEU A 1 79 ? -5.843 -2.638 -16.678 1.00 94.31 79 LEU A CA 1
ATOM 608 C C . LEU A 1 79 ? -6.860 -3.774 -16.526 1.00 94.31 79 LEU A C 1
ATOM 610 O O . LEU A 1 79 ? -7.978 -3.532 -16.080 1.00 94.31 79 LEU A O 1
ATOM 614 N N . VAL A 1 80 ? -6.484 -5.011 -16.857 1.00 95.19 80 VAL A N 1
ATOM 615 C CA . VAL A 1 80 ? -7.357 -6.180 -16.664 1.00 95.19 80 VAL A CA 1
ATOM 616 C C . VAL A 1 80 ? -7.682 -6.364 -15.183 1.00 95.19 80 VAL A C 1
ATOM 618 O O . VAL A 1 80 ? -8.850 -6.514 -14.829 1.00 95.19 80 VAL A O 1
ATOM 621 N N . VAL A 1 81 ? -6.674 -6.292 -14.311 1.00 92.25 81 VAL A N 1
ATOM 622 C CA . VAL A 1 81 ? -6.868 -6.384 -12.856 1.00 92.25 81 VAL A CA 1
ATOM 623 C C . VAL A 1 81 ? -7.763 -5.255 -12.351 1.00 92.25 81 VAL A C 1
ATOM 625 O O . VAL A 1 81 ? -8.654 -5.518 -11.552 1.00 92.25 81 VAL A O 1
ATOM 628 N N . LEU A 1 82 ? -7.592 -4.028 -12.847 1.00 91.94 82 LEU A N 1
ATOM 629 C CA . LEU A 1 82 ? -8.445 -2.893 -12.491 1.00 91.94 82 LEU A CA 1
ATOM 630 C C . LEU A 1 82 ? -9.911 -3.138 -12.870 1.00 91.94 82 LEU A C 1
ATOM 632 O O . LEU A 1 82 ? -10.802 -2.877 -12.066 1.00 91.94 82 LEU A O 1
ATOM 636 N N . VAL A 1 83 ? -10.168 -3.659 -14.071 1.00 94.38 83 VAL A N 1
ATOM 637 C CA . VAL A 1 83 ? -11.528 -3.991 -14.521 1.00 94.38 83 VAL A CA 1
ATOM 638 C C . VAL A 1 83 ? -12.135 -5.081 -13.638 1.00 94.38 83 VAL A C 1
ATOM 640 O O . VAL A 1 83 ? -13.272 -4.947 -13.196 1.00 94.38 83 VAL A O 1
ATOM 643 N N . VAL A 1 84 ? -11.380 -6.137 -13.332 1.00 92.19 84 VAL A N 1
ATOM 644 C CA . VAL A 1 84 ? -11.840 -7.209 -12.434 1.00 92.19 84 VAL A CA 1
ATOM 645 C C . VAL A 1 84 ? -12.128 -6.662 -11.034 1.00 92.19 84 VAL A C 1
ATOM 647 O O . VAL A 1 84 ? -13.191 -6.931 -10.478 1.00 92.19 84 VAL A O 1
ATOM 650 N N . TRP A 1 85 ? -11.223 -5.848 -10.488 1.00 90.19 85 TRP A N 1
ATOM 651 C CA . TRP A 1 85 ? -11.382 -5.194 -9.190 1.00 90.19 85 TRP A CA 1
ATOM 652 C C . TRP A 1 85 ? -12.656 -4.351 -9.144 1.00 90.19 85 TRP A C 1
ATOM 654 O O . TRP A 1 85 ? -13.431 -4.475 -8.201 1.00 90.19 85 TRP A O 1
ATOM 664 N N . TRP A 1 86 ? -12.907 -3.554 -10.185 1.00 88.50 86 TRP A N 1
ATOM 665 C CA . TRP A 1 86 ? -14.084 -2.690 -10.290 1.00 88.50 86 TRP A CA 1
ATOM 666 C C . TRP A 1 86 ? -15.410 -3.456 -10.185 1.00 88.50 86 TRP A C 1
ATOM 668 O O . TRP A 1 86 ? -16.371 -2.949 -9.614 1.00 88.50 86 TRP A O 1
ATOM 678 N N . PHE A 1 87 ? -15.475 -4.679 -10.717 1.00 87.31 87 PHE A N 1
ATOM 679 C CA . PHE A 1 87 ? -16.687 -5.500 -10.653 1.00 87.31 87 PHE A CA 1
ATOM 680 C C . PHE A 1 87 ? -16.781 -6.375 -9.400 1.00 87.31 87 PHE A C 1
ATOM 682 O O . PHE A 1 87 ? -17.886 -6.735 -8.997 1.00 87.31 87 PHE A O 1
ATOM 689 N N . MET A 1 88 ? -15.651 -6.757 -8.803 1.00 86.44 88 MET A N 1
ATOM 690 C CA . MET A 1 88 ? -15.629 -7.714 -7.693 1.00 86.44 88 MET A CA 1
ATOM 691 C C . MET A 1 88 ? -15.581 -7.059 -6.313 1.00 86.44 88 MET A C 1
ATOM 693 O O . MET A 1 88 ? -16.076 -7.645 -5.350 1.00 86.44 88 MET A O 1
ATOM 697 N N . ILE A 1 89 ? -14.970 -5.881 -6.181 1.00 86.19 89 ILE A N 1
ATOM 698 C CA . ILE A 1 89 ? -14.670 -5.289 -4.875 1.00 86.19 89 ILE A CA 1
ATOM 699 C C . ILE A 1 89 ? -15.572 -4.094 -4.603 1.00 86.19 89 ILE A C 1
ATOM 701 O O . ILE A 1 89 ? -15.690 -3.174 -5.405 1.00 86.19 89 ILE A O 1
ATOM 705 N N . SER A 1 90 ? -16.197 -4.121 -3.428 1.00 87.62 90 SER A N 1
ATOM 706 C CA . SER A 1 90 ? -17.021 -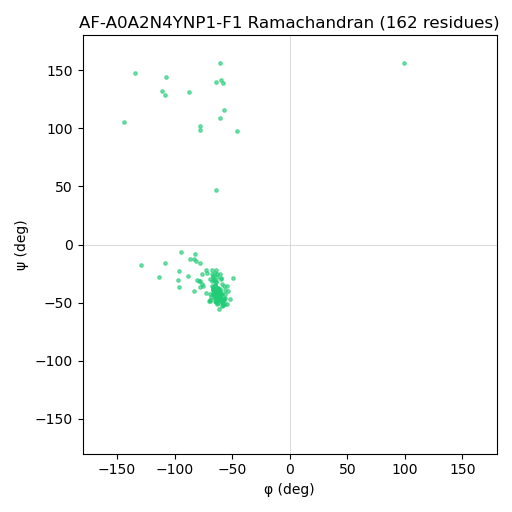3.037 -2.903 1.00 87.62 90 SER A CA 1
ATOM 707 C C . SER A 1 90 ? -16.278 -2.342 -1.764 1.00 87.62 90 SER A C 1
ATOM 709 O O . SER A 1 90 ? -15.594 -2.991 -0.971 1.00 87.62 90 SER A O 1
ATOM 711 N N . ASP A 1 91 ? -16.432 -1.027 -1.635 1.00 84.62 91 ASP A N 1
ATOM 712 C CA . ASP A 1 91 ? -15.733 -0.258 -0.596 1.00 84.62 91 ASP A CA 1
ATOM 713 C C . ASP A 1 91 ? -16.210 -0.603 0.819 1.00 84.62 91 ASP A C 1
ATOM 715 O O . ASP A 1 91 ? -15.473 -0.437 1.797 1.00 84.62 91 ASP A O 1
ATOM 719 N N . ARG A 1 92 ? -17.450 -1.090 0.943 1.00 84.81 92 ARG A N 1
ATOM 720 C CA . ARG A 1 92 ? -18.078 -1.436 2.219 1.00 84.81 92 ARG A CA 1
ATOM 721 C C . ARG A 1 92 ? -18.774 -2.792 2.146 1.00 84.81 92 ARG A C 1
ATOM 723 O O . ARG A 1 92 ? -19.396 -3.098 1.129 1.00 84.81 92 ARG A O 1
ATOM 730 N N . PRO A 1 93 ? -18.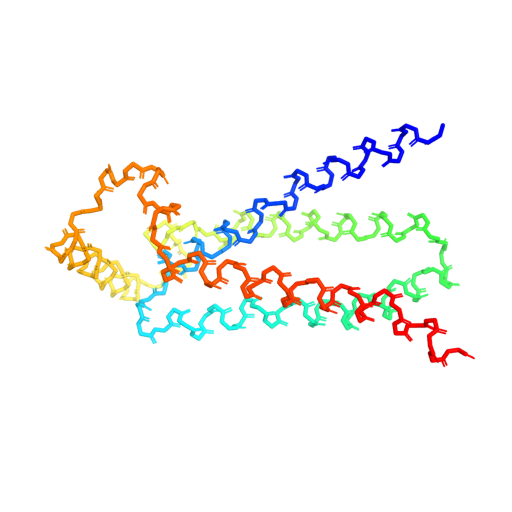809 -3.546 3.259 1.00 85.06 93 PRO A N 1
ATOM 731 C CA . PRO A 1 93 ? -19.517 -4.825 3.310 1.00 85.06 93 PRO A CA 1
ATOM 732 C C . PRO A 1 93 ? -21.022 -4.685 3.023 1.00 85.06 93 PRO A C 1
ATOM 734 O O . PRO A 1 93 ? -21.646 -5.620 2.543 1.00 85.06 93 PRO A O 1
ATOM 737 N N . GLN A 1 94 ? -21.616 -3.511 3.264 1.00 83.88 94 GLN A N 1
ATOM 738 C CA . GLN A 1 94 ? -23.034 -3.228 2.991 1.00 83.88 94 GLN A CA 1
ATOM 739 C C . GLN A 1 94 ? -23.380 -3.242 1.495 1.00 83.88 94 GLN A C 1
ATOM 741 O O . GLN A 1 94 ? -24.505 -3.574 1.131 1.00 83.88 94 GLN A O 1
ATOM 746 N N . GLU A 1 95 ? -22.417 -2.878 0.652 1.00 84.50 95 GLU A N 1
ATOM 747 C CA . GLU A 1 95 ? -22.560 -2.755 -0.803 1.00 84.50 95 GLU A CA 1
ATOM 748 C C . GLU A 1 95 ? -22.128 -4.044 -1.523 1.00 84.50 95 GLU A C 1
ATOM 750 O O . GLU A 1 95 ? -22.307 -4.190 -2.730 1.00 84.50 95 GLU A O 1
ATOM 755 N N . ALA A 1 96 ? -21.575 -5.004 -0.779 1.00 85.75 96 ALA A N 1
ATOM 756 C CA . ALA A 1 96 ? -21.035 -6.237 -1.316 1.00 85.75 96 ALA A CA 1
ATOM 757 C C . ALA A 1 96 ? -22.138 -7.244 -1.654 1.00 85.75 96 ALA A C 1
ATOM 759 O O . ALA A 1 96 ? -22.616 -7.994 -0.801 1.00 85.75 96 ALA A O 1
ATOM 760 N N . HIS A 1 97 ? -22.517 -7.299 -2.930 1.00 81.50 97 HIS A N 1
ATOM 761 C CA . HIS A 1 97 ? -23.541 -8.225 -3.427 1.00 81.50 97 HIS A CA 1
ATOM 762 C C . HIS A 1 97 ? -23.131 -9.704 -3.378 1.00 81.50 97 HIS A C 1
ATOM 764 O O . HIS A 1 97 ? -23.994 -10.578 -3.371 1.00 81.50 97 HIS A O 1
ATOM 770 N N . TRP A 1 98 ? -21.829 -9.992 -3.345 1.00 86.62 98 TRP A N 1
ATOM 771 C CA . TRP A 1 98 ? -21.296 -11.355 -3.296 1.00 86.62 98 TRP A CA 1
ATOM 772 C C . TRP A 1 98 ? -21.249 -11.944 -1.878 1.00 86.62 98 TRP A C 1
ATOM 774 O O . TRP A 1 98 ? -21.035 -13.147 -1.730 1.00 86.62 98 TRP A O 1
ATOM 784 N N . LEU A 1 99 ? -21.439 -11.126 -0.835 1.00 87.31 99 LEU A N 1
ATOM 785 C CA . LEU A 1 99 ? -21.290 -11.553 0.554 1.00 87.31 99 LEU A CA 1
ATOM 786 C C . LEU A 1 99 ? -22.607 -12.140 1.103 1.00 87.31 99 LEU A C 1
ATOM 788 O O . LEU A 1 99 ? -23.655 -11.494 0.993 1.00 87.31 99 LEU A O 1
ATOM 792 N N . PRO A 1 100 ? -22.595 -13.326 1.745 1.00 90.81 100 PRO A N 1
ATOM 793 C CA . PRO A 1 100 ? -23.791 -13.899 2.355 1.00 90.81 100 PRO A CA 1
ATOM 794 C C . PRO A 1 100 ? -24.408 -12.967 3.404 1.00 90.81 100 PRO A C 1
ATOM 796 O O . PRO A 1 100 ? -23.702 -12.392 4.233 1.00 90.81 100 PRO A O 1
ATOM 799 N N . ALA A 1 101 ? -25.743 -12.872 3.430 1.00 88.81 101 ALA A N 1
ATOM 800 C CA . ALA A 1 101 ? -26.462 -11.939 4.306 1.00 88.81 101 ALA A CA 1
ATOM 801 C C . ALA A 1 101 ? -26.076 -12.078 5.791 1.00 88.81 101 ALA A C 1
ATOM 803 O O . ALA A 1 101 ? -25.873 -11.078 6.470 1.00 88.81 101 ALA A O 1
ATOM 804 N N . ARG A 1 102 ? -25.887 -13.312 6.278 1.00 89.25 102 ARG A N 1
ATOM 805 C CA . ARG A 1 102 ? -25.485 -13.578 7.668 1.00 89.25 102 ARG A CA 1
ATOM 806 C C . ARG A 1 102 ? -24.118 -12.979 8.013 1.00 89.25 102 ARG A C 1
ATOM 808 O O . ARG A 1 102 ? -23.957 -12.415 9.091 1.00 89.25 102 ARG A O 1
ATOM 815 N N . GLU A 1 103 ? -23.141 -13.127 7.124 1.00 88.50 103 GLU A N 1
ATOM 816 C CA . GLU A 1 103 ? -21.783 -12.607 7.327 1.00 88.50 103 GLU A CA 1
ATOM 817 C C . GLU A 1 103 ? -21.757 -11.090 7.196 1.00 88.50 103 GLU A C 1
ATOM 819 O O . GLU A 1 103 ? -21.169 -10.403 8.031 1.00 88.50 103 GLU A O 1
ATOM 824 N N . ARG A 1 104 ? -22.472 -10.559 6.201 1.00 88.88 104 ARG A N 1
ATOM 825 C CA . ARG A 1 104 ? -22.663 -9.120 6.033 1.00 88.88 104 ARG A CA 1
ATOM 826 C C . ARG A 1 104 ? -23.230 -8.488 7.299 1.00 88.88 104 ARG A C 1
ATOM 828 O O . ARG A 1 104 ? -22.679 -7.505 7.783 1.00 88.88 104 ARG A O 1
ATOM 835 N N . ASP A 1 105 ? -24.308 -9.042 7.842 1.00 90.06 105 ASP A N 1
ATOM 836 C CA . ASP A 1 105 ? -24.980 -8.469 9.007 1.00 90.06 105 ASP A CA 1
ATOM 837 C C . ASP A 1 105 ? -24.081 -8.541 10.254 1.00 90.06 105 ASP A C 1
ATOM 839 O O . ASP A 1 105 ? -24.014 -7.581 11.026 1.00 90.06 105 ASP A O 1
ATOM 843 N N . TYR A 1 106 ? -23.308 -9.623 10.412 1.00 90.38 106 TYR A N 1
ATOM 844 C CA . TYR A 1 106 ? -22.278 -9.728 11.449 1.00 90.38 106 TYR A CA 1
ATOM 845 C C . TYR A 1 106 ? -21.203 -8.638 11.320 1.00 90.38 106 TYR A C 1
ATOM 847 O O . TYR A 1 106 ? -20.901 -7.957 12.303 1.00 90.38 106 TYR A O 1
ATOM 855 N N . LEU A 1 107 ? -20.647 -8.431 10.122 1.00 90.38 107 LEU A N 1
ATOM 856 C CA . LEU A 1 107 ? -19.617 -7.414 9.896 1.00 90.38 107 LEU A CA 1
ATOM 857 C C . LEU A 1 107 ? -20.168 -6.009 10.132 1.00 90.38 107 LEU A C 1
ATOM 859 O O . LEU A 1 107 ? -19.561 -5.217 10.846 1.00 90.38 107 LEU A O 1
ATOM 863 N N . VAL A 1 108 ? -21.343 -5.703 9.585 1.00 90.25 108 VAL A N 1
ATOM 864 C CA . VAL A 1 108 ? -21.968 -4.381 9.710 1.00 90.25 108 VAL A CA 1
ATOM 865 C C . VAL A 1 108 ? -22.254 -4.033 11.167 1.00 90.25 108 VAL A C 1
ATOM 867 O O . VAL A 1 108 ? -21.946 -2.922 11.595 1.00 90.25 108 VAL A O 1
ATOM 870 N N . THR A 1 109 ? -22.813 -4.969 11.935 1.00 90.44 109 THR A N 1
ATOM 871 C CA . THR A 1 109 ? -23.123 -4.745 13.355 1.00 90.44 109 THR A CA 1
ATOM 872 C C . THR A 1 109 ? -21.860 -4.611 14.202 1.00 90.44 109 THR A C 1
ATOM 874 O O . THR A 1 109 ? -21.756 -3.672 14.991 1.00 90.44 109 THR A O 1
ATOM 877 N N . THR A 1 110 ? -20.873 -5.487 13.999 1.00 90.06 110 THR A N 1
ATOM 878 C CA . THR A 1 110 ? -19.604 -5.464 14.743 1.00 90.06 110 THR A CA 1
ATOM 879 C C . THR A 1 110 ? -18.819 -4.182 14.469 1.00 90.06 110 THR A C 1
ATOM 881 O O . THR A 1 110 ? -18.432 -3.481 15.402 1.00 90.06 110 THR A O 1
ATOM 884 N N . LEU A 1 111 ? -18.652 -3.812 13.196 1.00 90.19 111 LEU A N 1
ATOM 885 C CA . LEU A 1 111 ? -17.934 -2.597 12.801 1.00 90.19 111 LEU A CA 1
ATOM 886 C C . LEU A 1 111 ? -18.653 -1.326 13.271 1.00 90.19 111 LEU A C 1
ATOM 888 O O . LEU A 1 111 ? -18.000 -0.348 13.636 1.00 90.19 111 LEU A O 1
ATOM 892 N N . ALA A 1 112 ? -19.990 -1.317 13.283 1.00 88.81 112 ALA A N 1
ATOM 893 C CA . ALA A 1 112 ? -20.758 -0.199 13.827 1.00 88.81 112 ALA A CA 1
ATOM 894 C C . ALA A 1 112 ? -20.542 -0.042 15.340 1.00 88.81 112 ALA A C 1
ATOM 896 O O . ALA A 1 112 ? -20.333 1.078 15.808 1.00 88.81 112 ALA A O 1
ATOM 897 N N . ALA A 1 113 ? -20.536 -1.149 16.090 1.00 89.06 113 ALA A N 1
ATOM 898 C CA . ALA A 1 113 ? -20.271 -1.139 17.526 1.00 89.06 113 ALA A CA 1
ATOM 899 C C . ALA A 1 113 ? -18.844 -0.660 17.847 1.00 89.06 113 ALA A C 1
ATOM 901 O O . ALA A 1 113 ? -18.672 0.203 18.708 1.00 89.06 113 ALA A O 1
ATOM 902 N N . GLU A 1 114 ? -17.828 -1.142 17.122 1.00 88.44 114 GLU A N 1
ATOM 903 C CA . GLU A 1 114 ? -16.433 -0.706 17.301 1.00 88.44 114 GLU A CA 1
ATOM 904 C C . GLU A 1 114 ? -16.246 0.783 16.975 1.00 88.44 114 GLU A C 1
ATOM 906 O O . GLU A 1 114 ? -15.581 1.510 17.717 1.00 88.44 114 GLU A O 1
ATOM 911 N N . ARG A 1 115 ? -16.873 1.282 15.900 1.00 84.94 115 ARG A N 1
ATOM 912 C CA . ARG A 1 115 ? -16.845 2.715 15.559 1.00 84.94 115 ARG A CA 1
ATOM 913 C C . ARG A 1 115 ? -17.494 3.571 16.645 1.00 84.94 115 ARG A C 1
ATOM 915 O O . ARG A 1 115 ? -16.949 4.621 16.979 1.00 84.94 115 ARG A O 1
ATOM 922 N N . ALA A 1 116 ? -18.622 3.129 17.200 1.00 85.75 116 ALA A N 1
ATOM 923 C CA . ALA A 1 116 ? -19.299 3.830 18.289 1.00 85.75 116 ALA A CA 1
ATOM 924 C C . ALA A 1 116 ? -18.454 3.841 19.575 1.00 85.75 116 ALA A C 1
ATOM 926 O O . ALA A 1 116 ? -18.332 4.888 20.209 1.00 85.75 116 ALA A O 1
ATOM 927 N N . ALA A 1 117 ? -17.812 2.720 19.922 1.00 85.12 117 ALA A N 1
ATOM 928 C CA . ALA A 1 117 ? -16.908 2.631 21.070 1.00 85.12 117 ALA A CA 1
ATOM 929 C C . ALA A 1 117 ? -15.707 3.584 20.930 1.00 85.12 117 ALA A C 1
ATOM 931 O O . ALA A 1 117 ? -15.429 4.364 21.839 1.00 85.12 117 ALA A O 1
ATOM 932 N N . LYS A 1 118 ? -15.064 3.617 19.753 1.00 79.31 118 LYS A N 1
ATOM 933 C CA . LYS A 1 118 ? -13.942 4.532 19.471 1.00 79.31 118 LYS A CA 1
ATOM 934 C C . LYS A 1 118 ? -14.338 6.006 19.549 1.00 79.31 118 LYS A C 1
ATOM 936 O O . LYS A 1 118 ? -13.568 6.819 20.050 1.00 79.31 118 LYS A O 1
ATOM 941 N N . GLN A 1 119 ? -15.536 6.354 19.081 1.00 77.06 119 GLN A N 1
ATOM 942 C CA . GLN A 1 119 ? -16.061 7.720 19.184 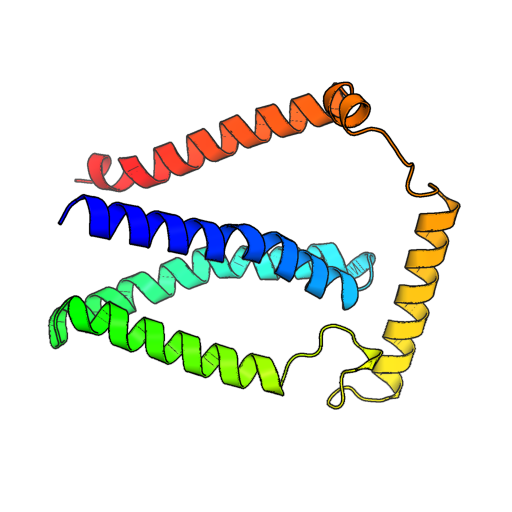1.00 77.06 119 GLN A CA 1
ATOM 943 C C . GLN A 1 119 ? -16.398 8.122 20.627 1.00 77.06 119 GLN A C 1
ATOM 945 O O . GLN A 1 119 ? -16.311 9.305 20.954 1.00 77.06 119 GLN A O 1
ATOM 950 N N . ALA A 1 120 ? -16.773 7.161 21.477 1.00 75.06 120 ALA A N 1
ATOM 951 C CA . ALA A 1 120 ? -17.077 7.392 22.887 1.00 75.06 120 ALA A CA 1
ATOM 952 C C . ALA A 1 120 ? -15.814 7.544 23.756 1.00 75.06 120 ALA A C 1
ATOM 954 O O . ALA A 1 120 ? -15.809 8.367 24.668 1.00 75.06 120 ALA A O 1
ATOM 955 N N . GLU A 1 121 ? -14.747 6.789 23.472 1.00 68.06 121 GLU A N 1
ATOM 956 C CA . GLU A 1 121 ? -13.476 6.860 24.215 1.00 68.06 121 GLU A CA 1
ATOM 957 C C . GLU A 1 121 ? -12.645 8.100 23.872 1.00 68.06 121 GLU A C 1
ATOM 959 O O . GLU A 1 121 ? -12.001 8.688 24.741 1.00 68.06 121 GLU A O 1
ATOM 964 N N . ALA A 1 122 ? -12.674 8.529 22.612 1.00 57.38 122 ALA A N 1
ATOM 965 C CA . ALA A 1 122 ? -12.046 9.762 22.178 1.00 57.38 122 ALA A CA 1
ATOM 966 C C . ALA A 1 122 ? -12.926 10.389 21.092 1.00 57.38 122 ALA A C 1
ATOM 968 O O . ALA A 1 122 ? -12.901 9.911 19.953 1.00 57.38 122 ALA A O 1
ATOM 969 N N . PRO A 1 123 ? -13.688 11.468 21.376 1.00 54.19 123 PRO A N 1
ATOM 970 C CA . PRO A 1 123 ? -14.274 12.241 20.294 1.00 54.19 123 PRO A CA 1
ATOM 971 C C . PRO A 1 123 ? -13.091 12.667 19.440 1.00 54.19 123 PRO A C 1
ATOM 973 O O . PRO A 1 123 ? -12.208 13.335 19.976 1.00 54.19 123 PRO A O 1
ATOM 976 N N . VAL A 1 124 ? -13.027 12.193 18.185 1.00 58.00 124 VAL A N 1
ATOM 977 C CA . VAL A 1 124 ? -11.941 12.463 17.231 1.00 58.00 124 VAL A CA 1
ATOM 978 C C . VAL A 1 124 ? -11.674 13.948 17.314 1.00 58.00 124 VAL A C 1
ATOM 980 O O . VAL A 1 124 ? -12.454 14.767 16.820 1.00 58.00 124 VAL A O 1
ATOM 983 N N . SER A 1 125 ? -10.654 14.283 18.100 1.00 51.91 125 SER A N 1
ATOM 984 C CA . SER A 1 125 ? -10.474 15.652 18.511 1.00 51.91 125 SER A CA 1
ATOM 985 C C . SER A 1 125 ? -10.202 16.378 17.216 1.00 51.91 125 SER A C 1
ATOM 987 O O . SER A 1 125 ? -9.468 15.886 16.352 1.00 51.91 125 SER A O 1
ATOM 989 N N . LYS A 1 126 ? -10.763 17.570 17.077 1.00 56.00 126 LYS A N 1
ATOM 990 C CA . LYS A 1 126 ? -10.244 18.574 16.154 1.00 56.00 126 LYS A CA 1
ATOM 991 C C . LYS A 1 126 ? -8.840 18.989 16.625 1.00 56.00 126 LYS A C 1
ATOM 993 O O . LYS A 1 126 ? -8.583 20.179 16.763 1.00 56.00 126 LYS A O 1
ATOM 998 N N . ALA A 1 127 ? -7.979 18.021 16.957 1.00 58.88 127 ALA A N 1
ATOM 999 C CA . ALA A 1 127 ? -6.631 18.188 17.428 1.00 58.88 127 ALA A CA 1
ATOM 1000 C C . ALA A 1 127 ? -5.929 18.915 16.289 1.00 58.88 127 ALA A C 1
ATOM 1002 O O . ALA A 1 127 ? -5.793 18.362 15.191 1.00 58.88 127 ALA A O 1
ATOM 1003 N N . PRO A 1 128 ? -5.606 20.197 16.481 1.00 69.75 128 PRO A N 1
ATOM 1004 C CA . PRO A 1 128 ? -4.998 20.975 15.430 1.00 69.75 128 PRO A CA 1
ATOM 1005 C C . PRO A 1 128 ? -3.687 20.289 15.043 1.00 69.75 128 PRO A C 1
ATOM 1007 O O . PRO A 1 128 ? -2.968 19.786 15.899 1.00 69.75 128 PRO A O 1
ATOM 1010 N N . VAL A 1 129 ? -3.366 20.273 13.748 1.00 73.44 129 VAL A N 1
ATOM 1011 C CA . VAL A 1 129 ? -2.176 19.598 13.191 1.00 73.44 129 VAL A CA 1
ATOM 1012 C C . VAL A 1 129 ? -0.888 19.960 13.955 1.00 73.44 129 VAL A C 1
ATOM 1014 O O . VAL A 1 129 ? 0.018 19.147 14.083 1.00 73.44 129 VAL A O 1
ATOM 1017 N N . LYS A 1 130 ? -0.832 21.155 14.553 1.00 74.69 130 LYS A N 1
ATOM 1018 C CA . LYS A 1 130 ? 0.255 21.604 15.434 1.00 74.69 130 LYS A CA 1
ATOM 1019 C C . LYS A 1 130 ? 0.477 20.719 16.677 1.00 74.69 130 LYS A C 1
ATOM 1021 O O . LYS A 1 130 ? 1.620 20.537 17.079 1.00 74.69 130 LYS A O 1
ATOM 1026 N N . ASP A 1 131 ? -0.573 20.131 17.249 1.00 76.56 131 ASP A N 1
ATOM 1027 C CA . ASP A 1 131 ? -0.490 19.288 18.451 1.00 76.56 131 ASP A CA 1
ATOM 1028 C C . ASP A 1 131 ? 0.080 17.901 18.116 1.00 76.56 131 ASP A C 1
ATOM 1030 O O . ASP A 1 131 ? 0.719 17.263 18.951 1.00 76.56 131 ASP A O 1
ATOM 1034 N N . VAL A 1 132 ? -0.070 17.468 16.860 1.00 76.94 132 VAL A N 1
ATOM 1035 C CA . VAL A 1 132 ? 0.570 16.261 16.316 1.00 76.94 132 VAL A CA 1
ATOM 1036 C C . VAL A 1 132 ? 2.091 16.442 16.305 1.00 76.94 132 VAL A C 1
ATOM 1038 O O . VAL A 1 132 ? 2.819 15.588 16.806 1.00 76.94 132 VAL A O 1
ATOM 1041 N N . PHE A 1 133 ? 2.575 17.592 15.823 1.00 80.06 133 PHE A N 1
ATOM 1042 C CA . PHE A 1 133 ? 4.005 17.925 15.824 1.00 80.06 133 PHE A CA 1
ATOM 1043 C C . PHE A 1 133 ? 4.556 18.263 17.222 1.00 80.06 133 PHE A C 1
ATOM 1045 O O . PHE A 1 133 ? 5.756 18.122 17.450 1.00 80.06 133 PHE A O 1
ATOM 1052 N N . GLY A 1 134 ? 3.700 18.668 18.165 1.00 80.56 134 GLY A N 1
ATOM 1053 C CA . GLY A 1 134 ? 4.061 18.888 19.570 1.00 80.56 134 GLY A CA 1
ATOM 1054 C C . GLY A 1 134 ? 4.187 17.603 20.400 1.00 80.56 134 GLY A C 1
ATOM 1055 O O . GLY A 1 134 ? 4.775 17.622 21.483 1.00 80.56 134 GLY A O 1
ATOM 1056 N N . ASN A 1 135 ? 3.669 16.471 19.912 1.00 85.81 135 ASN A N 1
ATOM 1057 C CA . ASN A 1 135 ? 3.756 15.196 20.616 1.00 85.81 135 ASN A CA 1
ATOM 1058 C C . ASN A 1 135 ? 5.156 14.578 20.457 1.00 85.81 135 ASN A C 1
ATOM 1060 O O . ASN A 1 135 ? 5.485 13.962 19.441 1.00 85.81 135 ASN A O 1
ATOM 1064 N N . ALA A 1 136 ? 5.978 14.699 21.502 1.00 84.12 136 ALA A N 1
ATOM 1065 C CA . ALA A 1 136 ? 7.342 14.171 21.520 1.00 84.12 136 ALA A CA 1
ATOM 1066 C C . ALA A 1 136 ? 7.419 12.645 21.316 1.00 84.12 136 ALA A C 1
ATOM 1068 O O . ALA A 1 136 ? 8.417 12.151 20.795 1.00 84.12 136 ALA A O 1
ATOM 1069 N N . GLY A 1 137 ? 6.391 11.887 21.712 1.00 88.56 137 GLY A N 1
ATOM 1070 C CA . GLY A 1 137 ? 6.317 10.444 21.466 1.00 88.56 137 GLY A CA 1
ATOM 1071 C C . GLY A 1 137 ? 6.117 10.132 19.985 1.00 88.56 137 GLY A C 1
ATOM 1072 O O . GLY A 1 137 ? 6.865 9.342 19.414 1.00 88.56 137 GLY A O 1
ATOM 1073 N N . LEU A 1 138 ? 5.169 10.816 19.343 1.00 87.31 138 LEU A N 1
ATOM 1074 C CA . LEU A 1 138 ? 4.922 10.682 17.908 1.00 87.31 138 LEU A CA 1
ATOM 1075 C C . LEU A 1 138 ? 6.142 11.116 17.086 1.00 87.31 138 LEU A C 1
ATOM 1077 O O . LEU A 1 138 ? 6.557 10.399 16.181 1.00 87.31 138 LEU A O 1
ATOM 1081 N N . MET A 1 139 ? 6.757 12.252 17.423 1.00 90.62 139 MET A N 1
ATOM 1082 C CA . MET A 1 139 ? 7.935 12.748 16.707 1.00 90.62 139 MET A CA 1
ATOM 1083 C C . MET A 1 139 ? 9.103 11.757 16.775 1.00 90.62 139 MET A C 1
ATOM 1085 O O . MET A 1 139 ? 9.784 11.539 15.776 1.00 90.62 139 MET A O 1
ATOM 1089 N N . LYS A 1 140 ? 9.308 11.090 17.921 1.00 91.44 140 LYS A N 1
ATOM 1090 C CA . LYS A 1 140 ? 10.301 10.009 18.040 1.00 91.44 140 LYS A CA 1
ATOM 1091 C C . LYS A 1 140 ? 10.007 8.856 17.082 1.00 91.44 140 LYS A C 1
ATOM 1093 O O . LYS A 1 140 ? 10.937 8.360 16.456 1.00 91.44 140 LYS A O 1
ATOM 1098 N N . LEU A 1 141 ? 8.742 8.453 16.941 1.00 92.06 141 LEU A N 1
ATOM 1099 C CA . LEU A 1 141 ? 8.346 7.409 15.989 1.00 92.06 141 LEU A CA 1
ATOM 1100 C C . LEU A 1 141 ? 8.578 7.844 14.538 1.00 92.06 141 LEU A C 1
ATOM 1102 O O . LEU A 1 141 ? 9.083 7.052 13.749 1.00 92.06 141 LEU A O 1
ATOM 1106 N N . VAL A 1 142 ? 8.275 9.100 14.200 1.00 91.56 142 VAL A N 1
ATOM 1107 C CA . VAL A 1 142 ? 8.528 9.664 12.862 1.00 91.56 142 VAL A CA 1
ATOM 1108 C C . VAL A 1 142 ? 10.023 9.678 12.550 1.00 91.56 142 VAL A C 1
ATOM 1110 O O . VAL A 1 142 ? 10.429 9.222 11.485 1.00 91.56 142 VAL A O 1
ATOM 1113 N N . ILE A 1 143 ? 10.854 10.150 13.481 1.00 93.62 143 ILE A N 1
ATOM 1114 C CA . ILE A 1 143 ? 12.314 10.174 13.320 1.00 93.62 143 ILE A CA 1
ATOM 1115 C C . ILE A 1 143 ? 12.863 8.751 13.170 1.00 93.62 143 ILE A C 1
ATOM 1117 O O . ILE A 1 143 ? 13.675 8.491 12.284 1.00 93.62 143 ILE A O 1
ATOM 1121 N N . LEU A 1 144 ? 12.406 7.813 14.001 1.00 94.94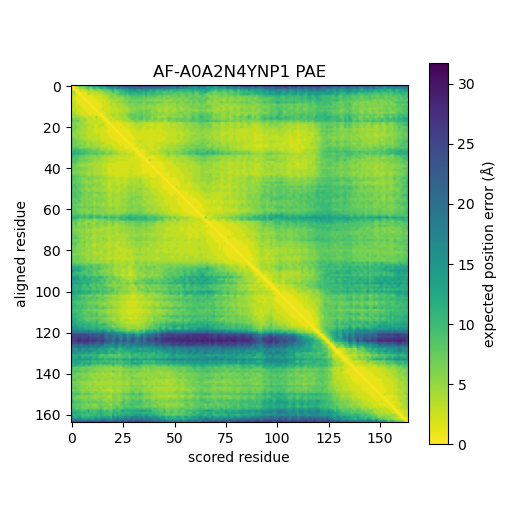 144 LEU A N 1
ATOM 1122 C CA . LEU A 1 144 ? 12.810 6.412 13.907 1.00 94.94 144 LEU A CA 1
ATOM 1123 C C . LEU A 1 144 ? 12.426 5.818 12.548 1.00 94.94 144 LEU A C 1
ATOM 1125 O O . LEU A 1 144 ? 13.255 5.175 11.906 1.00 94.94 144 LEU A O 1
ATOM 1129 N N . ASN A 1 145 ? 11.200 6.071 12.085 1.00 92.69 145 ASN A N 1
ATOM 1130 C CA . ASN A 1 145 ? 10.743 5.620 10.776 1.00 92.69 145 ASN A CA 1
ATOM 1131 C C . ASN A 1 145 ? 11.569 6.242 9.640 1.00 92.69 145 ASN A C 1
ATOM 1133 O O . ASN A 1 145 ? 11.958 5.531 8.721 1.00 92.69 145 ASN A O 1
ATOM 1137 N N . PHE A 1 146 ? 11.921 7.525 9.733 1.00 93.75 146 PHE A N 1
ATOM 1138 C CA . PHE A 1 146 ? 12.788 8.188 8.760 1.00 93.75 146 PHE A CA 1
ATOM 1139 C C . PHE A 1 146 ? 14.152 7.493 8.629 1.00 93.75 146 PHE A C 1
ATOM 1141 O O . PHE A 1 146 ? 14.598 7.211 7.514 1.00 93.75 146 PHE A O 1
ATOM 1148 N N . PHE A 1 147 ? 14.807 7.172 9.748 1.00 95.06 147 PHE A N 1
ATOM 1149 C CA . PHE A 1 147 ? 16.087 6.457 9.723 1.00 95.06 147 PHE A CA 1
ATOM 1150 C C . PHE A 1 147 ? 15.948 5.031 9.198 1.00 95.06 147 PHE A C 1
ATOM 1152 O O . PHE A 1 147 ? 16.796 4.590 8.426 1.00 95.06 147 PHE A O 1
ATOM 1159 N N . TYR A 1 148 ? 14.871 4.337 9.570 1.00 94.44 148 TYR A N 1
ATOM 1160 C CA . TYR A 1 148 ? 14.563 3.014 9.038 1.00 94.44 148 TYR A CA 1
ATOM 1161 C C . TYR A 1 148 ? 14.425 3.043 7.509 1.00 94.44 148 TYR A C 1
ATOM 1163 O O . TYR A 1 148 ? 15.145 2.322 6.825 1.00 94.44 148 TYR A O 1
ATOM 1171 N N . GLN A 1 149 ? 13.593 3.941 6.969 1.00 92.81 149 GLN A N 1
ATOM 1172 C CA . GLN A 1 149 ? 13.399 4.091 5.522 1.00 92.81 149 GLN A CA 1
ATOM 1173 C C . GLN A 1 149 ? 14.703 4.481 4.814 1.00 92.81 149 GLN A C 1
ATOM 1175 O O . GLN A 1 149 ? 15.013 3.965 3.745 1.00 92.81 149 GLN A O 1
ATOM 1180 N N . THR A 1 150 ? 15.494 5.377 5.411 1.00 92.81 150 THR A N 1
ATOM 1181 C CA . THR A 1 150 ? 16.796 5.782 4.856 1.00 92.81 150 THR A CA 1
ATOM 1182 C C . THR A 1 150 ? 17.755 4.592 4.772 1.00 92.81 150 THR A C 1
ATOM 1184 O O . THR A 1 150 ? 18.414 4.405 3.749 1.00 92.81 150 THR A O 1
ATOM 1187 N N . GLY A 1 151 ? 17.822 3.775 5.827 1.00 92.31 151 GLY A N 1
ATOM 1188 C CA . GLY A 1 151 ? 18.640 2.564 5.858 1.00 92.31 151 GLY A CA 1
ATOM 1189 C C . GLY A 1 151 ? 18.182 1.521 4.840 1.00 92.31 151 GLY A C 1
ATOM 1190 O O . GLY A 1 151 ? 19.017 0.967 4.129 1.00 92.31 151 GLY A O 1
ATOM 1191 N N . ASP A 1 152 ? 16.873 1.306 4.723 1.00 90.06 152 ASP A N 1
ATOM 1192 C CA . ASP A 1 152 ? 16.270 0.352 3.787 1.00 90.06 152 ASP A CA 1
ATOM 1193 C C . ASP A 1 152 ? 16.553 0.709 2.316 1.00 90.06 152 ASP A C 1
ATOM 1195 O O . ASP A 1 152 ? 17.052 -0.118 1.546 1.00 90.06 152 ASP A O 1
ATOM 1199 N N . TYR A 1 153 ? 16.351 1.973 1.927 1.00 87.94 153 TYR A N 1
ATOM 1200 C CA . TYR A 1 153 ? 16.698 2.436 0.578 1.00 87.94 153 TYR A CA 1
ATOM 1201 C C . TYR A 1 153 ? 18.207 2.427 0.327 1.00 87.94 153 TYR A C 1
ATOM 1203 O O . TYR A 1 153 ? 18.644 2.079 -0.772 1.00 87.94 153 TYR A O 1
ATOM 1211 N N . GLY A 1 154 ? 19.010 2.786 1.334 1.00 89.00 154 GLY A N 1
ATOM 1212 C CA . GLY A 1 154 ? 20.467 2.705 1.258 1.00 89.00 154 GLY A CA 1
ATOM 1213 C C . GLY A 1 154 ? 20.931 1.279 0.973 1.00 89.00 154 GLY A C 1
ATOM 1214 O O . GLY A 1 154 ? 21.685 1.053 0.029 1.00 89.00 154 GLY A O 1
ATOM 1215 N N . TYR A 1 155 ? 20.412 0.310 1.726 1.00 88.31 155 TYR A N 1
ATOM 1216 C CA . TYR A 1 155 ? 20.662 -1.109 1.503 1.00 88.31 155 TYR A CA 1
ATOM 1217 C C . TYR A 1 155 ? 20.222 -1.543 0.100 1.00 88.31 155 TYR A C 1
ATOM 1219 O O . TYR A 1 155 ? 21.034 -2.066 -0.657 1.00 88.31 155 TYR A O 1
ATOM 1227 N N . THR A 1 156 ? 18.981 -1.259 -0.291 1.00 85.81 156 THR A N 1
ATOM 1228 C CA . THR A 1 156 ? 18.405 -1.710 -1.570 1.00 85.81 156 THR A CA 1
ATOM 1229 C C . THR A 1 156 ? 19.166 -1.182 -2.789 1.00 85.81 156 THR A C 1
ATOM 1231 O O . THR A 1 156 ? 19.381 -1.915 -3.754 1.00 85.81 156 THR A O 1
ATOM 1234 N N . LEU A 1 157 ? 19.609 0.079 -2.760 1.00 87.69 157 LEU A N 1
ATOM 1235 C CA . LEU A 1 157 ? 20.335 0.692 -3.877 1.00 87.69 157 LEU A CA 1
ATOM 1236 C C . LEU A 1 157 ? 21.794 0.230 -3.971 1.00 87.69 157 LEU A C 1
ATOM 1238 O O . LEU A 1 157 ? 22.335 0.129 -5.073 1.00 87.69 157 LEU A O 1
ATOM 1242 N N . TRP A 1 158 ? 22.444 -0.025 -2.834 1.00 87.19 158 TRP A N 1
ATOM 1243 C CA . TRP A 1 158 ? 23.878 -0.328 -2.789 1.00 87.19 158 TRP A CA 1
ATOM 1244 C C . TRP A 1 158 ? 24.186 -1.823 -2.769 1.00 87.19 158 TRP A C 1
ATOM 1246 O O . TRP A 1 158 ? 25.267 -2.215 -3.208 1.00 87.19 158 TRP A O 1
ATOM 1256 N N . LEU A 1 159 ? 23.248 -2.665 -2.332 1.00 87.19 159 LEU A N 1
ATOM 1257 C CA . LEU A 1 159 ? 23.413 -4.118 -2.292 1.00 87.19 159 LEU A CA 1
ATOM 1258 C C . LEU A 1 159 ? 23.879 -4.705 -3.641 1.00 87.19 159 LEU A C 1
ATOM 1260 O O . LEU A 1 159 ? 24.859 -5.451 -3.634 1.00 87.19 159 LEU A O 1
ATOM 1264 N N . PRO A 1 160 ? 23.294 -4.350 -4.808 1.00 81.44 160 PRO A N 1
ATOM 1265 C CA . PRO A 1 160 ? 23.746 -4.892 -6.092 1.00 81.44 160 PRO A CA 1
ATOM 1266 C C . PRO A 1 160 ? 25.161 -4.449 -6.484 1.00 81.44 160 PRO A C 1
ATOM 1268 O O . PRO A 1 160 ? 25.844 -5.160 -7.216 1.00 81.44 160 PRO A O 1
ATOM 1271 N N . THR A 1 161 ? 25.591 -3.271 -6.027 1.00 83.38 161 THR A N 1
ATOM 1272 C CA . THR A 1 161 ? 26.920 -2.710 -6.317 1.00 83.38 161 THR A CA 1
ATOM 1273 C C . THR A 1 161 ? 28.002 -3.358 -5.457 1.00 83.38 161 THR A C 1
ATOM 1275 O O . THR A 1 161 ? 29.128 -3.485 -5.913 1.00 83.38 161 THR A O 1
ATOM 1278 N N . ILE A 1 162 ? 27.665 -3.775 -4.232 1.00 84.62 162 ILE A N 1
ATOM 1279 C CA . ILE A 1 162 ? 28.593 -4.426 -3.291 1.00 84.62 162 ILE A CA 1
ATOM 1280 C C . ILE A 1 162 ? 28.768 -5.922 -3.601 1.00 84.62 162 ILE A C 1
ATOM 1282 O O . ILE A 1 162 ? 29.820 -6.486 -3.321 1.00 84.62 162 ILE A O 1
ATOM 1286 N N . LEU A 1 163 ? 27.735 -6.576 -4.143 1.00 78.00 163 LEU A N 1
ATOM 1287 C CA . LEU A 1 163 ? 27.757 -8.006 -4.484 1.00 78.00 163 LEU A CA 1
ATOM 1288 C C . LEU A 1 163 ? 28.405 -8.323 -5.846 1.00 78.00 163 LEU A C 1
ATOM 1290 O O . LEU A 1 163 ? 28.571 -9.500 -6.166 1.00 78.00 163 LEU A O 1
ATOM 1294 N N . LYS A 1 164 ? 28.719 -7.304 -6.652 1.00 52.28 164 LYS A N 1
ATOM 1295 C CA . LYS A 1 164 ? 29.506 -7.431 -7.888 1.00 52.28 164 LYS A CA 1
ATOM 1296 C C . LYS A 1 164 ? 30.992 -7.285 -7.596 1.00 52.28 164 LYS A C 1
ATOM 1298 O O . LYS A 1 164 ? 31.765 -7.978 -8.290 1.00 52.28 164 LYS A O 1
#

Organism: Klebsiella variicola (NCBI:txid244366)

Foldseek 3Di:
DVVVVVVVVVVVCVVVVCVVVLVLLLLLQQDFPVCSVVVVVVVVVVVVVVVVVLVVVCVVCCVPPNNVVSCVVVVVVVVVVVVVCVVQDDSHLVPHPPDDPVVSVVRVVRSVVVVVVVCVVDVPDVCPVVVCVVPPVNVVVVVVVVVVVVVVVVCVVCVVVVVD

Mean predicted aligned error: 7.61 Å

Sequence (164 aa):
HQYQLLVLRFILGVSEGGMLPVVLTMVSNWFPEKELGRANAFVMMFAPLGGMLTAPVSGAIIAALDWRWLFIIEGLLSLVVLVVWWFMISDRPQEAHWLPARERDYLVTTLAAERAAKQAEAPVSKAPVKDVFGNAGLMKLVILNFFYQTGDYGYTLWLPTILK

InterPro domains:
  IPR011701 Major facilitator superfamily [PF07690] (4-162)
  IPR020846 Major facilitator superfamily domain [PS50850] (1-164)
  IPR036259 MFS transporter superfamily [G3DSA:1.20.1250.20] (2-164)
  IPR036259 MFS transporter superfamily [SSF103473] (3-164)

Nearest PDB structures (foldseek):
  8u3d-assembly1_A  TM=9.167E-01  e=5.921E-03  Homo sapiens
  8u3h-assembly1_A  TM=8.949E-01  e=8.100E-03  Homo sapiens
  8u3f-assembly1_A  TM=9.285E-01  e=2.502E-02  Homo sapiens

Radius of gyration: 21.15 Å; Cα contacts (8 Å, |Δi|>4): 49; chains: 1; bounding box: 56×36×51 Å